Protein AF-A0A011PC89-F1 (afdb_monomer_lite)

pLDDT: mean 95.49, std 5.17, range [70.25, 97.88]

Sequence (38 aa):
MEFGAAAEDLARICHAHPTLSEVVHEAALACDKRPLHF

Foldseek 3Di:
DVVPDALVVLLPDDDDPPDPSVVSNQVSCVVVPGRPPD

Structure (mmCIF, N/CA/C/O backbone):
data_AF-A0A011PC89-F1
#
_entry.id   AF-A0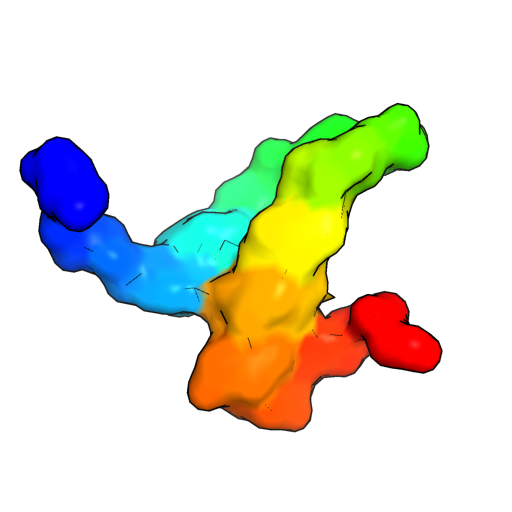A011PC89-F1
#
loop_
_atom_site.group_PDB
_atom_site.id
_atom_site.type_symbol
_atom_site.label_atom_id
_atom_site.label_alt_id
_atom_site.label_comp_id
_atom_site.label_asym_id
_atom_site.label_entity_id
_atom_site.label_seq_id
_atom_site.pdbx_PDB_ins_code
_atom_site.Cartn_x
_atom_site.Cartn_y
_atom_site.Cartn_z
_atom_site.occupancy
_atom_site.B_iso_or_equiv
_atom_site.auth_seq_id
_atom_site.auth_comp_id
_atom_site.auth_asym_id
_atom_site.auth_atom_id
_atom_site.pdbx_PDB_model_num
ATOM 1 N N . MET A 1 1 ? 3.285 0.028 11.521 1.00 78.56 1 MET A N 1
ATOM 2 C CA . MET A 1 1 ? 3.677 1.071 10.551 1.00 78.56 1 MET A CA 1
ATOM 3 C C . MET A 1 1 ? 3.859 2.366 11.310 1.00 78.56 1 MET A C 1
ATOM 5 O O . MET A 1 1 ? 3.039 2.628 12.176 1.00 78.56 1 MET A O 1
ATOM 9 N N . GLU A 1 2 ? 4.884 3.149 10.981 1.00 96.62 2 GLU A N 1
ATOM 10 C CA . GLU A 1 2 ? 5.186 4.423 11.657 1.00 96.62 2 GLU A CA 1
ATOM 11 C C . GLU A 1 2 ? 4.034 5.439 11.553 1.00 96.62 2 GLU A C 1
ATOM 13 O O . GLU A 1 2 ? 3.684 6.096 12.523 1.00 96.62 2 GLU A O 1
ATOM 18 N N . PHE A 1 3 ? 3.383 5.511 10.388 1.00 95.56 3 PHE A N 1
ATOM 19 C CA . PHE A 1 3 ? 2.359 6.522 10.092 1.00 95.56 3 PHE A CA 1
ATOM 20 C C . PHE A 1 3 ? 0.919 6.095 10.409 1.00 95.56 3 PHE A C 1
ATOM 22 O O . PHE A 1 3 ? -0.004 6.860 10.152 1.00 95.56 3 PHE A O 1
ATOM 29 N N . GLY A 1 4 ? 0.699 4.872 10.908 1.00 96.31 4 GLY A N 1
ATOM 30 C CA . GLY A 1 4 ? -0.656 4.363 11.174 1.00 96.31 4 GLY A CA 1
ATOM 31 C C . GLY A 1 4 ? -1.599 4.359 9.958 1.00 96.31 4 GLY A C 1
ATOM 32 O O . GLY A 1 4 ? -2.811 4.377 10.143 1.00 96.31 4 GLY A O 1
ATOM 33 N N . ALA A 1 5 ? -1.050 4.363 8.738 1.00 96.00 5 ALA A N 1
ATOM 34 C CA . ALA A 1 5 ? -1.808 4.425 7.490 1.00 96.00 5 ALA A CA 1
ATOM 35 C C . ALA A 1 5 ? -2.714 3.197 7.294 1.00 96.00 5 ALA A C 1
ATOM 37 O O . ALA A 1 5 ? -2.389 2.086 7.728 1.00 96.00 5 ALA A O 1
ATOM 38 N N . ALA A 1 6 ? -3.837 3.399 6.610 1.00 97.31 6 ALA A N 1
ATOM 39 C CA . ALA A 1 6 ? -4.751 2.338 6.221 1.00 97.31 6 ALA A CA 1
ATOM 40 C C . ALA A 1 6 ? -4.204 1.545 5.021 1.00 97.31 6 ALA A C 1
ATOM 42 O O . ALA A 1 6 ? -3.389 2.034 4.237 1.00 97.31 6 ALA A O 1
ATOM 43 N N . ALA A 1 7 ? -4.704 0.321 4.823 1.00 97.06 7 ALA A N 1
ATOM 44 C CA . ALA A 1 7 ? -4.381 -0.460 3.624 1.00 97.06 7 ALA A CA 1
ATOM 45 C C . ALA A 1 7 ? -4.789 0.283 2.337 1.00 97.06 7 ALA A C 1
ATOM 47 O O . ALA A 1 7 ? -4.079 0.243 1.336 1.00 97.06 7 ALA A O 1
ATOM 48 N N . GLU A 1 8 ? -5.892 1.032 2.382 1.00 97.25 8 GLU A N 1
ATOM 49 C CA . GLU A 1 8 ? -6.348 1.856 1.264 1.00 97.25 8 GLU A CA 1
ATOM 50 C C . GLU A 1 8 ? -5.330 2.933 0.854 1.00 97.25 8 GLU A C 1
ATOM 52 O O . GLU A 1 8 ? -5.198 3.213 -0.337 1.00 97.25 8 GLU A O 1
ATOM 57 N N . ASP A 1 9 ? -4.565 3.484 1.801 1.00 97.75 9 ASP A N 1
ATOM 58 C CA . ASP A 1 9 ? -3.545 4.490 1.498 1.00 97.75 9 ASP A CA 1
ATOM 59 C C . ASP A 1 9 ? -2.425 3.878 0.641 1.00 97.75 9 ASP A C 1
ATOM 61 O O . ASP A 1 9 ? -2.049 4.430 -0.394 1.00 97.75 9 ASP A O 1
ATOM 65 N N . LEU A 1 10 ? -1.949 2.681 1.005 1.00 96.31 10 LEU A N 1
ATOM 66 C CA . LEU A 1 10 ? -0.938 1.942 0.233 1.00 96.31 10 LEU A CA 1
ATOM 67 C C . LEU A 1 10 ? -1.443 1.523 -1.152 1.00 96.31 10 LEU A C 1
ATOM 69 O O . LEU A 1 10 ? -0.683 1.541 -2.125 1.00 96.31 10 LEU A O 1
ATOM 73 N N . ALA A 1 11 ? -2.727 1.181 -1.236 1.00 97.06 11 ALA A N 1
ATOM 74 C CA . ALA A 1 11 ? -3.407 0.823 -2.471 1.00 97.06 11 ALA A CA 1
ATOM 75 C C . ALA A 1 11 ? -3.663 2.022 -3.406 1.00 97.06 11 ALA A C 1
ATOM 77 O O . ALA A 1 11 ? -3.952 1.817 -4.580 1.00 97.06 11 ALA A O 1
ATOM 78 N N . ARG A 1 12 ? -3.607 3.271 -2.923 1.00 96.19 12 ARG A N 1
ATOM 79 C CA . ARG A 1 12 ? -3.889 4.477 -3.733 1.00 96.19 12 ARG A CA 1
ATOM 80 C C . ARG A 1 12 ? -2.655 5.302 -4.089 1.00 96.19 12 ARG A C 1
ATOM 82 O O . ARG A 1 12 ? -2.748 6.182 -4.942 1.00 96.19 12 ARG A O 1
ATOM 89 N N . ILE A 1 13 ? -1.509 5.034 -3.471 1.00 96.88 13 ILE A N 1
ATOM 90 C CA . ILE A 1 13 ? -0.234 5.650 -3.852 1.00 96.88 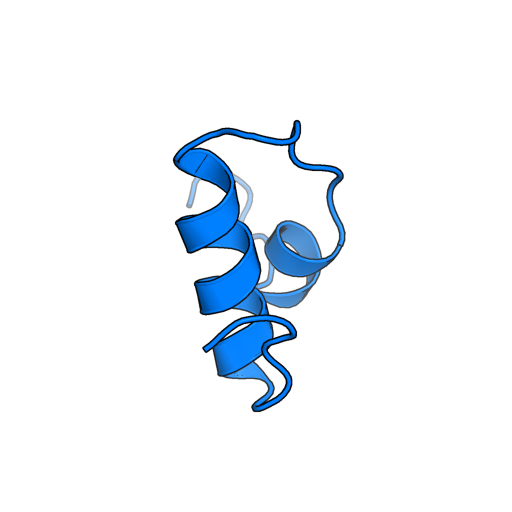13 ILE A CA 1
ATOM 91 C C . ILE A 1 13 ? 0.232 5.094 -5.206 1.00 96.88 13 ILE A C 1
ATOM 93 O O . ILE A 1 13 ? 0.030 3.919 -5.504 1.00 96.88 13 ILE A O 1
ATOM 97 N N . CYS A 1 14 ? 0.871 5.933 -6.026 1.00 96.62 14 CYS A N 1
ATOM 98 C CA . CYS A 1 14 ? 1.476 5.501 -7.283 1.00 96.62 14 CYS A CA 1
ATOM 99 C C . CYS A 1 14 ? 2.705 4.623 -7.025 1.00 96.62 14 CYS A C 1
ATOM 101 O O . CYS A 1 14 ? 3.654 5.051 -6.365 1.00 96.62 14 CYS A O 1
ATOM 103 N N . HIS A 1 15 ? 2.720 3.436 -7.625 1.00 96.38 15 HIS A N 1
ATOM 104 C CA . HIS A 1 15 ? 3.890 2.563 -7.678 1.00 96.38 15 HIS A CA 1
ATOM 105 C C . HIS A 1 15 ? 4.450 2.587 -9.095 1.00 96.38 15 HIS A C 1
ATOM 107 O O . HIS A 1 15 ? 3.701 2.616 -10.070 1.00 96.38 15 HIS A O 1
ATOM 113 N N . ALA A 1 16 ? 5.774 2.639 -9.216 1.00 96.88 16 ALA A N 1
ATOM 114 C CA . ALA A 1 16 ? 6.415 2.597 -10.522 1.00 96.88 16 ALA A CA 1
ATOM 115 C C . ALA A 1 16 ? 6.218 1.215 -11.164 1.00 96.88 16 ALA A C 1
ATOM 117 O O . ALA A 1 16 ? 6.365 0.197 -10.487 1.00 96.88 16 ALA A O 1
ATOM 118 N N . HIS A 1 17 ? 5.959 1.199 -12.472 1.00 94.12 17 HIS A N 1
ATOM 119 C CA . HIS A 1 17 ? 5.837 -0.022 -13.266 1.00 94.12 17 HIS A CA 1
ATOM 120 C C . HIS A 1 17 ? 6.999 -0.132 -14.273 1.00 94.12 17 HIS A C 1
ATOM 122 O O . HIS A 1 17 ? 7.285 0.868 -14.943 1.00 94.12 17 HIS A O 1
ATOM 128 N N . PRO A 1 18 ? 7.659 -1.299 -14.439 1.00 95.62 18 PRO A N 1
ATOM 129 C CA . PRO A 1 18 ? 7.486 -2.554 -13.695 1.00 95.62 18 PRO A CA 1
ATOM 130 C C . PRO A 1 18 ? 8.427 -2.655 -12.477 1.00 95.62 18 PRO A C 1
ATOM 132 O O . PRO A 1 18 ? 9.649 -2.559 -12.626 1.00 95.62 18 PRO A O 1
ATOM 135 N N . THR A 1 19 ? 7.899 -2.874 -11.268 1.00 97.62 19 THR A N 1
ATOM 136 C CA . THR A 1 19 ? 8.699 -3.047 -10.039 1.00 97.62 19 THR A CA 1
ATOM 137 C C . THR A 1 19 ? 8.103 -4.058 -9.054 1.00 97.62 19 THR A C 1
ATOM 139 O O . THR A 1 19 ? 6.907 -4.317 -9.028 1.00 97.62 19 THR A O 1
ATOM 142 N N . LEU A 1 20 ? 8.942 -4.602 -8.161 1.00 97.69 20 LEU A N 1
ATOM 143 C CA . LEU A 1 20 ? 8.479 -5.500 -7.089 1.00 97.69 20 LEU A CA 1
ATOM 144 C C . LEU A 1 20 ? 7.555 -4.810 -6.072 1.00 97.69 20 LEU A C 1
ATOM 146 O O . LEU A 1 20 ? 6.772 -5.487 -5.408 1.00 97.69 20 LEU A O 1
ATOM 150 N N . SER A 1 21 ? 7.621 -3.481 -5.948 1.00 97.12 21 SER A N 1
ATOM 151 C CA . SER A 1 21 ? 6.750 -2.716 -5.046 1.00 97.12 21 SER A CA 1
ATOM 152 C C . SER A 1 21 ? 5.269 -2.838 -5.415 1.00 97.12 21 SER A C 1
ATOM 154 O O . SER A 1 21 ? 4.413 -2.738 -4.538 1.00 97.12 21 SER A O 1
ATOM 156 N N . GLU A 1 22 ? 4.960 -3.145 -6.676 1.00 97.56 22 GLU A N 1
ATOM 157 C CA . GLU A 1 22 ? 3.593 -3.382 -7.147 1.00 97.56 22 GLU A CA 1
ATOM 158 C C . GLU A 1 22 ? 2.924 -4.565 -6.429 1.00 97.56 22 GLU A C 1
ATOM 160 O O . GLU A 1 22 ? 1.718 -4.552 -6.217 1.00 97.56 22 GLU A O 1
ATOM 165 N N . VAL A 1 23 ? 3.689 -5.544 -5.930 1.00 97.31 23 VAL A N 1
ATOM 166 C CA . VAL A 1 23 ? 3.127 -6.648 -5.131 1.00 97.31 23 VAL A CA 1
ATOM 167 C C . VAL A 1 23 ? 2.519 -6.132 -3.822 1.00 97.31 23 VAL A C 1
ATOM 169 O O . VAL A 1 23 ? 1.493 -6.635 -3.370 1.00 97.31 23 VAL A O 1
ATOM 172 N N . VAL A 1 24 ? 3.117 -5.102 -3.216 1.00 97.25 24 VAL A N 1
ATOM 173 C CA . VAL A 1 24 ? 2.583 -4.473 -1.997 1.00 97.25 24 VAL A CA 1
ATOM 174 C C . VAL A 1 24 ? 1.307 -3.690 -2.311 1.00 97.25 24 VAL A C 1
ATOM 176 O O . VAL A 1 24 ? 0.361 -3.733 -1.526 1.00 97.25 24 VAL A O 1
ATOM 179 N N . HIS A 1 25 ? 1.262 -3.017 -3.463 1.00 97.00 25 HIS A N 1
ATOM 180 C CA . HIS A 1 25 ? 0.067 -2.334 -3.960 1.00 97.00 25 HIS 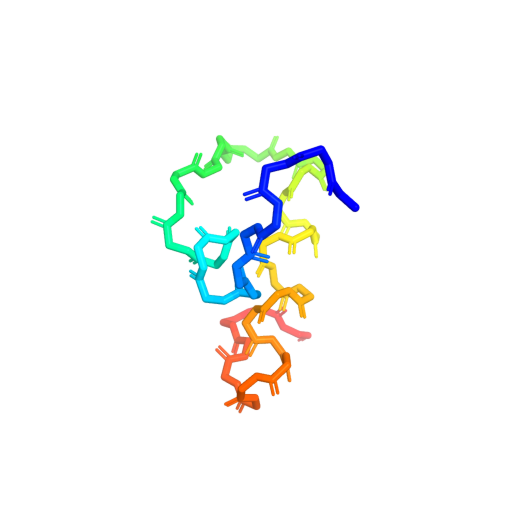A CA 1
ATOM 181 C C . HIS A 1 25 ? -1.107 -3.3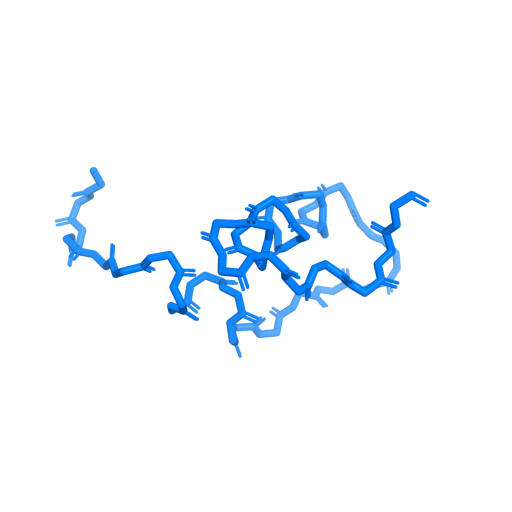06 -4.147 1.00 97.00 25 HIS A C 1
ATOM 183 O O . HIS A 1 25 ? -2.187 -3.084 -3.598 1.00 97.00 25 HIS A O 1
ATOM 189 N N . GLU A 1 26 ? -0.882 -4.420 -4.846 1.00 97.44 26 GLU A N 1
ATOM 190 C CA . GLU A 1 26 ? -1.909 -5.439 -5.092 1.00 97.44 26 GLU A CA 1
ATOM 191 C C . GLU A 1 26 ? -2.341 -6.145 -3.797 1.00 97.44 26 GLU A C 1
ATOM 193 O O . GLU A 1 26 ? -3.531 -6.366 -3.571 1.00 97.44 26 GLU A O 1
ATOM 198 N N . ALA A 1 27 ? -1.406 -6.428 -2.883 1.00 97.12 27 ALA A N 1
ATOM 199 C CA . ALA A 1 27 ? -1.733 -6.992 -1.573 1.00 97.12 27 ALA A CA 1
ATOM 200 C C . ALA A 1 27 ? -2.602 -6.041 -0.730 1.00 97.12 27 ALA A C 1
ATOM 202 O O . ALA A 1 27 ? -3.524 -6.486 -0.044 1.00 97.12 27 ALA A O 1
ATOM 203 N N . ALA A 1 28 ? -2.348 -4.732 -0.805 1.00 97.56 28 ALA A N 1
ATOM 204 C CA . ALA A 1 28 ? -3.155 -3.723 -0.129 1.00 97.56 28 ALA A CA 1
ATOM 205 C C . ALA A 1 28 ? -4.570 -3.613 -0.731 1.00 97.56 28 ALA A C 1
ATOM 207 O O . ALA A 1 28 ? -5.550 -3.516 0.009 1.00 97.56 28 ALA A O 1
ATOM 208 N N . LEU A 1 29 ? -4.700 -3.706 -2.059 1.00 97.50 29 LEU A N 1
ATOM 209 C CA . LEU A 1 29 ? -5.994 -3.798 -2.748 1.00 97.50 29 LEU A CA 1
ATOM 210 C C . LEU A 1 29 ? -6.762 -5.082 -2.393 1.00 97.50 29 LEU A C 1
ATOM 212 O O . LEU A 1 29 ? -7.991 -5.067 -2.270 1.00 97.50 29 LEU A O 1
ATOM 216 N N . ALA A 1 30 ? -6.051 -6.192 -2.186 1.00 97.88 30 ALA A N 1
ATOM 217 C CA . ALA A 1 30 ? -6.642 -7.468 -1.797 1.00 97.88 30 ALA A C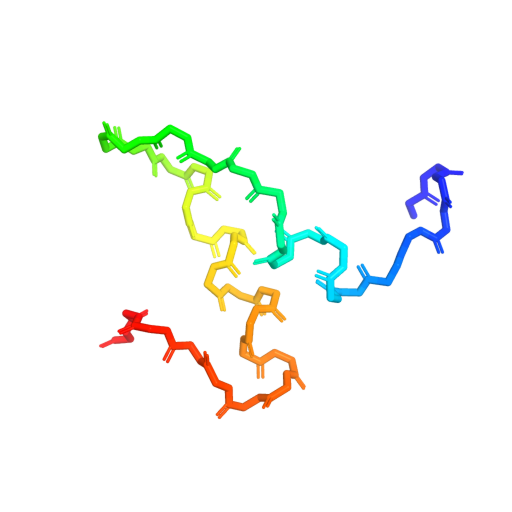A 1
ATOM 218 C C . ALA A 1 30 ? -7.276 -7.440 -0.396 1.00 97.88 30 ALA A C 1
ATOM 220 O O . ALA A 1 30 ? -8.235 -8.180 -0.160 1.00 97.88 30 ALA A O 1
ATOM 221 N N . CYS A 1 31 ? -6.834 -6.554 0.509 1.00 97.50 31 CYS A N 1
ATOM 222 C CA . CYS A 1 31 ? -7.502 -6.343 1.800 1.00 97.50 31 CYS A CA 1
ATOM 223 C C . CYS A 1 31 ? -8.973 -5.920 1.641 1.00 97.50 31 CYS A C 1
ATOM 225 O O . CYS A 1 31 ? -9.802 -6.284 2.471 1.00 97.50 31 CYS A O 1
ATOM 227 N N . ASP A 1 32 ? -9.297 -5.212 0.555 1.00 96.94 32 ASP A N 1
ATOM 228 C CA . ASP A 1 32 ? -10.654 -4.788 0.187 1.00 96.94 32 ASP A CA 1
ATOM 229 C C . ASP A 1 32 ? -11.235 -5.634 -0.969 1.00 96.94 32 ASP A C 1
ATOM 231 O O . ASP A 1 32 ? -12.171 -5.239 -1.657 1.00 96.94 32 ASP A O 1
ATOM 235 N N . LYS A 1 33 ? -10.668 -6.831 -1.200 1.00 96.44 33 LYS A N 1
ATOM 236 C CA . LYS A 1 33 ? -11.109 -7.821 -2.204 1.00 96.44 33 LYS A CA 1
ATOM 237 C C . LYS A 1 33 ? -11.173 -7.287 -3.641 1.00 96.44 33 LYS A C 1
ATOM 239 O O . LYS A 1 33 ? -11.986 -7.755 -4.437 1.00 96.44 33 LYS A O 1
ATOM 244 N N . ARG A 1 34 ? -10.304 -6.334 -3.980 1.00 96.06 34 ARG A N 1
ATOM 245 C CA . ARG A 1 34 ? -10.260 -5.701 -5.307 1.00 96.06 34 ARG A CA 1
ATOM 246 C C . ARG A 1 34 ? -8.850 -5.592 -5.912 1.00 96.06 34 ARG A C 1
ATOM 248 O O . ARG A 1 34 ? -8.510 -4.512 -6.396 1.00 96.06 34 ARG A O 1
ATOM 255 N N . PRO A 1 35 ? -8.017 -6.652 -5.878 1.00 95.94 35 PRO A N 1
ATOM 256 C CA . PRO A 1 35 ? -6.751 -6.628 -6.607 1.00 95.94 35 PRO A CA 1
ATOM 257 C C . PRO A 1 35 ? -7.021 -6.473 -8.109 1.00 95.94 35 PRO A C 1
ATOM 259 O O . PRO A 1 35 ? -8.029 -6.971 -8.619 1.00 95.94 35 PRO A O 1
ATOM 262 N N . LEU A 1 36 ? -6.138 -5.765 -8.806 1.00 95.56 36 LEU A N 1
ATOM 263 C CA . LEU A 1 36 ? -6.215 -5.573 -10.255 1.00 95.56 36 LEU A CA 1
ATOM 264 C C . LEU A 1 36 ? -5.457 -6.675 -10.994 1.00 95.56 36 LEU A C 1
ATOM 266 O O . LEU A 1 36 ? -5.878 -7.089 -12.075 1.00 95.56 36 LEU A O 1
ATOM 270 N N . HIS A 1 37 ? -4.383 -7.183 -10.391 1.00 92.25 37 HIS A N 1
ATOM 271 C CA . HIS A 1 37 ? -3.570 -8.260 -10.941 1.00 92.25 37 HIS A CA 1
ATOM 272 C C . HIS A 1 37 ? -3.405 -9.371 -9.897 1.00 92.25 37 HIS A C 1
ATOM 274 O O . HIS A 1 37 ? -2.801 -9.152 -8.845 1.00 92.25 37 HIS A O 1
ATOM 280 N N . PHE A 1 38 ? -3.958 -10.555 -10.188 1.00 70.25 38 PHE A N 1
ATOM 281 C CA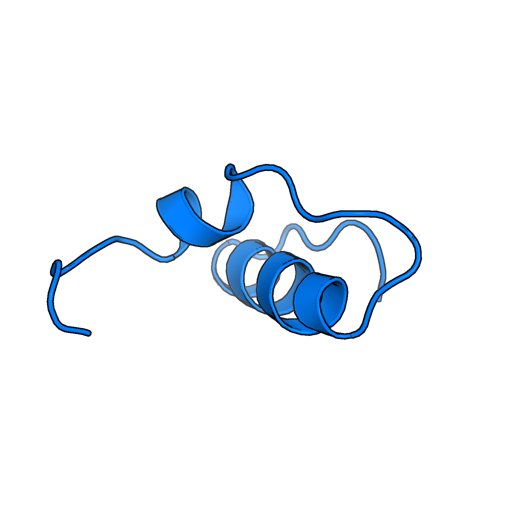 . PHE A 1 38 ? -3.877 -11.750 -9.343 1.00 70.25 38 PHE A CA 1
ATOM 282 C C . PHE A 1 38 ? -3.453 -12.976 -10.153 1.00 70.25 38 PHE A C 1
ATOM 284 O O . PHE A 1 38 ? -3.998 -13.153 -11.268 1.00 70.25 38 PHE A O 1
#

Secondary structure (DSSP, 8-state):
-TT---HHHHHHS---SSSTTHHHHHHHHHTTT--S--

Radius of gyration: 9.81 Å; chains: 1; bounding box: 20×18×25 Å